Protein AF-A0A1G7YF92-F1 (afdb_monomer)

Sequence (141 aa):
KKEYRSSSKQCKGCPLQAECLGRTAKEKKFSVTYYKEEYDRNIQRVESKQGRYMKAKRQSTVEPVFGTLTQFMGLRKINTIGLQQANKVMHLSAIAYNLKKYLKFTQKRAKSGAKALQSLLCKIKTLQYLINSYLSPLNLA

Radius of gyration: 35.87 Å; Cα contacts (8 Å, |Δi|>4): 62; chains: 1; bounding box: 48×41×122 Å

pLDDT: mean 87.33, std 11.15, range [40.06, 96.69]

Organism: NCBI:txid470826

Solvent-accessible surface area (backbone atoms only — not comparable to full-atom values): 8393 Å² total; per-residue (Å²): 114,50,75,48,69,54,56,50,75,70,41,59,88,37,92,57,40,80,82,70,32,58,101,85,50,68,42,50,70,52,74,47,52,90,57,45,67,60,52,51,54,48,47,54,50,43,70,34,75,66,29,43,53,53,50,55,53,38,59,74,61,52,49,58,52,53,50,44,38,34,75,76,64,63,57,72,61,76,92,53,81,56,71,71,51,44,49,53,53,53,52,53,50,52,52,52,51,51,49,56,51,52,72,66,57,68,76,83,67,74,90,62,63,61,65,59,53,51,54,51,52,51,52,51,51,52,50,51,52,50,53,52,61,69,55,59,74,74,76,79,124

Structure (mmCIF, N/CA/C/O backbone):
data_AF-A0A1G7YF92-F1
#
_entry.id   AF-A0A1G7YF92-F1
#
loop_
_atom_site.group_PDB
_atom_site.id
_atom_site.type_symbol
_atom_site.label_atom_id
_atom_site.label_alt_id
_atom_site.label_comp_id
_atom_site.label_asym_id
_atom_site.label_entity_id
_atom_site.label_seq_id
_atom_site.pdbx_PDB_ins_code
_atom_site.Cartn_x
_atom_site.Cartn_y
_atom_site.Cartn_z
_atom_site.occupancy
_atom_site.B_iso_or_equiv
_atom_site.auth_seq_id
_atom_site.auth_comp_id
_atom_site.auth_asym_id
_atom_site.auth_atom_id
_atom_site.pdbx_PDB_model_num
ATOM 1 N N . LYS A 1 1 ? -6.754 9.454 20.269 1.00 82.06 1 LYS A N 1
ATOM 2 C CA . LYS A 1 1 ? -7.410 8.132 20.374 1.00 82.06 1 LYS A CA 1
ATOM 3 C C . LYS A 1 1 ? -8.123 8.132 21.712 1.00 82.06 1 LYS A C 1
ATOM 5 O O . LYS A 1 1 ? -7.453 8.414 22.695 1.00 82.06 1 LYS A O 1
ATOM 10 N N . LYS A 1 2 ? -9.439 7.920 21.750 1.00 88.56 2 LYS A N 1
ATOM 11 C CA . LYS A 1 2 ? -10.189 7.839 23.011 1.00 88.56 2 LYS A CA 1
ATOM 12 C C . LYS A 1 2 ? -10.358 6.371 23.379 1.00 88.56 2 LYS A C 1
ATOM 14 O O . LYS A 1 2 ? -10.659 5.552 22.511 1.00 88.56 2 LYS A O 1
ATOM 19 N N . GLU A 1 3 ? -10.102 6.033 24.632 1.00 91.50 3 GLU A N 1
ATOM 20 C CA . GLU A 1 3 ? -10.292 4.684 25.152 1.00 91.50 3 GLU A CA 1
ATOM 21 C C . GLU A 1 3 ? -11.474 4.692 26.114 1.00 91.50 3 GLU A C 1
ATOM 23 O O . GLU A 1 3 ? -11.531 5.514 27.025 1.00 91.50 3 GLU A O 1
ATOM 28 N N . TYR A 1 4 ? -12.407 3.775 25.894 1.00 90.69 4 TYR A N 1
ATOM 29 C CA . TYR A 1 4 ? -13.574 3.577 26.735 1.00 90.69 4 TYR A CA 1
ATOM 30 C C . TYR A 1 4 ? -13.431 2.233 27.434 1.00 90.69 4 TYR A C 1
ATOM 32 O O . TYR A 1 4 ? -13.078 1.224 26.813 1.00 90.69 4 TYR A O 1
ATOM 40 N N . ARG A 1 5 ? -13.683 2.227 28.739 1.00 91.44 5 ARG A N 1
ATOM 41 C CA . ARG A 1 5 ? -13.577 1.041 29.586 1.00 91.44 5 ARG A CA 1
ATOM 42 C C . ARG A 1 5 ? -14.860 0.901 30.389 1.00 91.44 5 ARG A C 1
ATOM 44 O O . ARG A 1 5 ? -15.339 1.883 30.950 1.00 91.44 5 ARG A O 1
ATOM 51 N N . SER A 1 6 ? -15.411 -0.306 30.425 1.00 89.94 6 SER A N 1
ATOM 52 C CA . SER A 1 6 ? -16.483 -0.648 31.359 1.00 89.9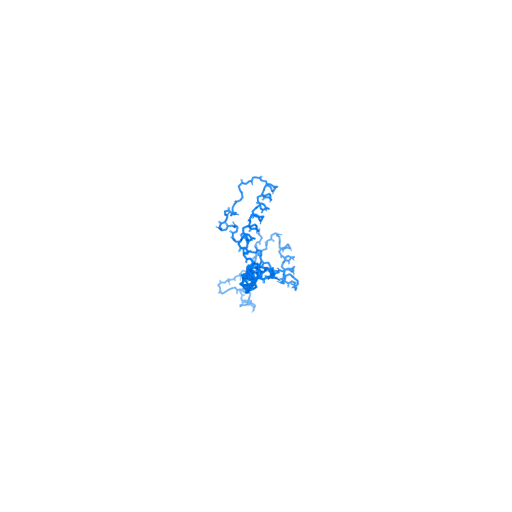4 6 SER A CA 1
ATOM 53 C C . SER A 1 6 ? -15.883 -0.940 32.733 1.00 89.94 6 SER A C 1
ATOM 55 O O . SER A 1 6 ? -14.726 -1.346 32.838 1.00 89.94 6 SER A O 1
ATOM 57 N N . SER A 1 7 ? -16.666 -0.733 33.789 1.00 89.31 7 SER A N 1
ATOM 58 C CA . SER A 1 7 ? -16.242 -1.090 35.137 1.00 89.31 7 SER A CA 1
ATOM 59 C C . SER A 1 7 ? -16.154 -2.608 35.281 1.00 89.31 7 SER A C 1
ATOM 61 O O . SER A 1 7 ? -17.093 -3.334 34.946 1.00 89.31 7 SER A O 1
ATOM 63 N N . SER A 1 8 ? -15.068 -3.092 35.883 1.00 87.88 8 SER A N 1
ATOM 64 C CA . SER A 1 8 ? -14.907 -4.504 36.255 1.00 87.88 8 SER A CA 1
ATOM 65 C C . SER A 1 8 ? -16.094 -5.060 37.065 1.00 87.88 8 SER A C 1
ATOM 67 O O . SER A 1 8 ? -16.413 -6.241 36.956 1.00 87.88 8 SER A O 1
ATOM 69 N N . LYS A 1 9 ? -16.797 -4.218 37.840 1.00 89.31 9 LYS A N 1
ATOM 70 C CA . LYS A 1 9 ? -17.996 -4.629 38.594 1.00 89.31 9 LYS A CA 1
ATOM 71 C C . LYS A 1 9 ? -19.173 -4.991 37.683 1.00 89.31 9 LYS A C 1
ATOM 73 O O . LYS A 1 9 ? -19.894 -5.926 37.993 1.00 89.31 9 LYS A O 1
ATOM 78 N N . GLN A 1 10 ? -19.341 -4.281 36.565 1.00 87.50 10 GLN A N 1
ATOM 79 C CA . GLN A 1 10 ? -20.404 -4.540 35.584 1.00 87.50 10 GLN A CA 1
ATOM 80 C C . GLN A 1 10 ? -20.118 -5.793 34.750 1.00 87.50 10 GLN A C 1
ATOM 82 O O . GLN A 1 10 ? -21.035 -6.479 34.315 1.00 87.50 10 GLN A O 1
ATOM 87 N N . CYS A 1 11 ? -18.837 -6.091 34.521 1.00 89.12 11 CYS A N 1
ATOM 88 C CA . CYS A 1 11 ? -18.418 -7.263 33.755 1.00 89.12 11 CYS A CA 1
ATOM 89 C C . CYS A 1 11 ? -18.452 -8.564 34.580 1.00 89.12 11 CYS A C 1
ATOM 91 O O . CYS A 1 11 ? -18.504 -9.650 34.003 1.00 89.12 11 CYS A O 1
ATOM 93 N N . LYS A 1 12 ? -18.424 -8.477 35.917 1.00 88.19 12 LYS A N 1
ATOM 94 C CA . LYS A 1 12 ? -18.445 -9.636 36.817 1.00 88.19 12 LYS A CA 1
ATOM 95 C C . LYS A 1 12 ? -19.836 -10.280 36.828 1.00 88.19 12 LYS A C 1
ATOM 97 O O . LYS A 1 12 ? -20.795 -9.649 37.251 1.00 88.19 12 LYS A O 1
ATOM 102 N N . GLY A 1 13 ? -19.932 -11.541 36.400 1.00 85.94 13 GLY A N 1
ATOM 103 C CA . GLY A 1 13 ? -21.207 -12.274 36.351 1.00 85.94 13 GLY A CA 1
ATOM 104 C C . GLY A 1 13 ? -22.106 -11.877 35.176 1.00 85.94 13 GLY A C 1
ATOM 105 O O . GLY A 1 13 ? -23.290 -12.197 35.172 1.00 85.94 13 GLY A O 1
ATOM 106 N N . CYS A 1 14 ? -21.560 -11.173 34.180 1.00 88.94 14 CYS A N 1
ATOM 107 C CA . CYS A 1 14 ? -22.295 -10.836 32.969 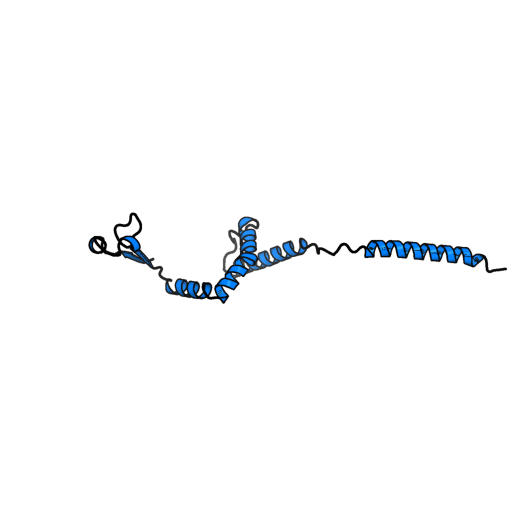1.00 88.94 14 CYS A CA 1
ATOM 108 C C . CYS A 1 14 ? -22.557 -12.111 32.139 1.00 88.94 14 CYS A C 1
ATOM 110 O O . CYS A 1 14 ? -21.605 -12.835 31.842 1.00 88.94 14 CYS A O 1
ATOM 112 N N . PRO A 1 15 ? -23.795 -12.382 31.685 1.00 92.12 15 PRO A N 1
ATOM 113 C CA . PRO A 1 15 ? -24.089 -13.567 30.869 1.00 92.12 15 PRO A CA 1
ATOM 114 C C . PRO A 1 15 ? -23.347 -13.562 29.521 1.00 92.12 15 PRO A C 1
ATOM 116 O O . PRO A 1 15 ? -23.061 -14.615 28.964 1.00 92.12 15 PRO A O 1
ATOM 119 N N . LEU A 1 16 ? -22.968 -12.380 29.023 1.00 90.62 16 LEU A N 1
ATOM 120 C CA . LEU A 1 16 ? -22.217 -12.201 27.775 1.00 90.62 16 LEU A CA 1
ATOM 121 C C . LEU A 1 16 ? -20.693 -12.211 27.977 1.00 90.62 16 LEU A C 1
ATOM 123 O O . LEU A 1 16 ? -19.945 -11.898 27.051 1.00 90.62 16 LEU A O 1
ATOM 127 N N . GLN A 1 17 ? -20.202 -12.522 29.182 1.00 87.88 17 GLN A N 1
ATOM 128 C CA . GLN A 1 17 ? -18.781 -12.399 29.518 1.00 87.88 17 GLN A CA 1
ATOM 129 C C . GLN A 1 17 ? -17.886 -13.250 28.605 1.00 87.88 17 GLN A C 1
ATOM 131 O O . GLN A 1 17 ? -16.827 -12.775 28.195 1.00 87.88 17 GLN A O 1
ATOM 136 N N . ALA A 1 18 ? -18.329 -14.463 28.256 1.00 87.75 18 ALA A N 1
ATOM 137 C CA . ALA A 1 18 ? -17.570 -15.400 27.427 1.00 87.75 18 ALA A CA 1
ATOM 138 C C . ALA A 1 18 ? -17.380 -14.926 25.973 1.00 87.75 18 ALA A C 1
ATOM 140 O O . ALA A 1 18 ? -16.335 -15.185 25.385 1.00 87.75 18 ALA A O 1
ATOM 141 N N . GLU A 1 19 ? -18.363 -14.220 25.403 1.00 90.62 19 GLU A N 1
ATOM 142 C CA . GLU A 1 19 ? -18.299 -13.697 24.028 1.00 90.62 19 GLU A CA 1
ATOM 143 C C . GLU A 1 19 ? -17.677 -12.290 23.975 1.00 90.62 19 GLU A C 1
ATOM 145 O O . GLU A 1 19 ? -16.945 -11.937 23.051 1.00 90.62 19 GLU A O 1
ATOM 150 N N . CYS A 1 20 ? -17.946 -11.462 24.987 1.00 89.75 20 CYS A N 1
ATOM 151 C CA . CYS A 1 20 ? -17.554 -10.056 24.994 1.00 89.75 20 CYS A CA 1
ATOM 152 C C . CYS A 1 20 ? -16.089 -9.827 25.404 1.00 89.75 20 CYS A C 1
ATOM 154 O O . CYS A 1 20 ? -15.447 -8.900 24.883 1.00 89.75 20 CYS A O 1
ATOM 156 N N . LEU A 1 21 ? -15.564 -10.613 26.352 1.00 90.25 21 LEU A N 1
ATOM 157 C CA . LEU A 1 21 ? -14.210 -10.465 26.891 1.00 90.25 21 LEU A CA 1
ATOM 158 C C . LEU A 1 21 ? -13.242 -11.464 26.249 1.00 90.25 21 LEU A C 1
ATOM 160 O O . LEU A 1 21 ? -13.581 -12.609 25.978 1.00 90.25 21 LEU A O 1
ATOM 164 N N . GLY A 1 22 ? -11.995 -11.035 26.044 1.00 86.69 22 GLY A N 1
ATOM 165 C CA . GLY A 1 22 ? -10.917 -11.967 25.708 1.00 86.69 22 GLY A CA 1
ATOM 166 C C . GLY A 1 22 ? -10.589 -12.886 26.889 1.00 86.69 22 GLY A C 1
ATOM 167 O O . GLY A 1 22 ? -10.881 -12.552 28.035 1.00 86.69 22 GLY A O 1
ATOM 168 N N . ARG A 1 23 ? -9.901 -14.004 26.624 1.00 84.25 23 ARG A N 1
ATOM 169 C CA . ARG A 1 23 ? -9.599 -15.076 27.600 1.00 84.25 23 ARG A CA 1
ATOM 170 C C . ARG A 1 23 ? -9.019 -14.597 28.946 1.00 84.25 23 ARG A C 1
ATOM 172 O O . ARG A 1 23 ? -9.238 -15.244 29.961 1.00 84.25 23 ARG A O 1
ATOM 179 N N . THR A 1 24 ? -8.288 -13.483 28.969 1.00 86.69 24 THR A N 1
ATOM 180 C CA . THR A 1 24 ? -7.658 -12.912 30.176 1.00 86.69 24 THR A CA 1
ATOM 181 C C . THR A 1 24 ? -8.253 -11.569 30.615 1.00 86.69 24 THR A C 1
ATOM 183 O O . THR A 1 24 ? -7.845 -11.015 31.637 1.00 86.69 24 THR A O 1
ATOM 186 N N . ALA A 1 25 ? -9.198 -11.010 29.855 1.00 87.75 25 ALA A N 1
ATOM 187 C CA . ALA A 1 25 ? -9.739 -9.686 30.123 1.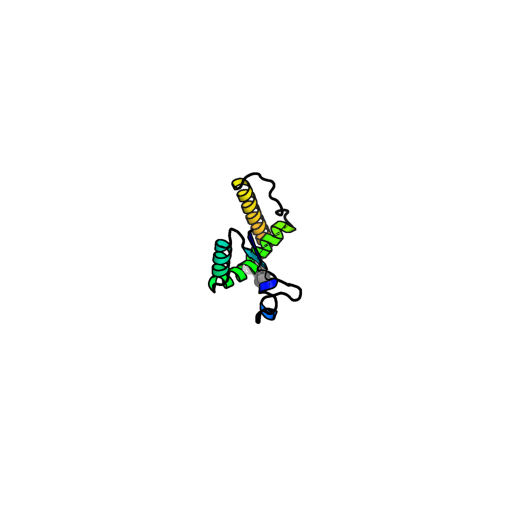00 87.75 25 ALA A CA 1
ATOM 188 C C . ALA A 1 25 ? -10.789 -9.745 31.241 1.00 87.75 25 ALA A C 1
ATOM 190 O O . ALA A 1 25 ? -11.740 -10.517 31.178 1.00 87.75 25 ALA A O 1
ATOM 191 N N . LYS A 1 26 ? -10.628 -8.892 32.257 1.00 88.19 26 LYS A N 1
ATOM 192 C CA . LYS A 1 26 ? -11.580 -8.756 33.377 1.00 88.19 26 LYS A CA 1
ATOM 193 C C . LYS A 1 26 ? -12.677 -7.722 33.110 1.00 88.19 26 LYS A C 1
ATOM 195 O O . LYS A 1 26 ? -13.709 -7.733 33.770 1.00 88.19 26 LYS A O 1
ATOM 200 N N . GLU A 1 27 ? -12.447 -6.833 32.149 1.00 91.56 27 GLU A N 1
ATOM 201 C CA . GLU A 1 27 ? -13.351 -5.741 31.800 1.00 91.56 27 GLU A CA 1
ATOM 202 C C . GLU A 1 27 ? -13.291 -5.431 30.304 1.00 91.56 27 GLU A C 1
ATOM 204 O O . GLU A 1 27 ? -12.256 -5.622 29.654 1.00 91.56 27 GLU A O 1
ATOM 209 N N . LYS A 1 28 ? -14.404 -4.945 29.747 1.00 91.19 28 LYS A N 1
ATOM 210 C CA . LYS A 1 28 ? -14.477 -4.587 28.330 1.00 91.19 28 LYS A CA 1
ATOM 211 C C . LYS A 1 28 ? -13.777 -3.255 28.099 1.00 91.19 28 LYS A C 1
ATOM 213 O O . LYS A 1 28 ? -14.092 -2.256 28.745 1.00 91.19 28 LYS A O 1
ATOM 218 N N . LYS A 1 29 ? -12.866 -3.235 27.129 1.00 90.81 29 LYS A N 1
ATOM 219 C CA . LYS A 1 29 ? -12.191 -2.025 26.653 1.00 90.81 29 LYS A CA 1
ATOM 220 C C . LYS A 1 29 ? -12.353 -1.934 25.149 1.00 90.81 29 LYS A C 1
ATOM 222 O O . LYS A 1 29 ? -12.187 -2.936 24.455 1.00 90.81 29 LYS A O 1
ATOM 227 N N . PHE A 1 30 ? -12.660 -0.748 24.645 1.00 89.81 30 PHE A N 1
ATOM 228 C CA . PHE A 1 30 ? -12.586 -0.476 23.217 1.00 89.81 30 PHE A CA 1
ATOM 229 C C . PHE A 1 30 ? -12.033 0.922 22.979 1.00 89.81 30 PHE A C 1
ATOM 231 O O . PHE A 1 30 ? -12.238 1.850 23.761 1.00 89.81 30 PHE A O 1
ATOM 238 N N . SER A 1 31 ? -11.292 1.067 21.888 1.00 90.44 31 SER A N 1
ATOM 239 C CA . SER A 1 31 ? -10.700 2.342 21.512 1.00 90.44 31 SER A CA 1
ATOM 240 C C . SER A 1 31 ? -11.335 2.873 20.244 1.00 90.44 31 SER A C 1
ATOM 242 O O . SER A 1 31 ? -11.405 2.156 19.248 1.00 90.44 31 SER A O 1
ATOM 244 N N . VAL A 1 32 ? -11.713 4.146 20.268 1.00 90.38 32 VAL A N 1
ATOM 245 C CA . VAL A 1 32 ? -12.236 4.869 19.113 1.00 90.38 32 VAL A CA 1
ATOM 246 C C . VAL A 1 32 ? -11.185 5.871 18.648 1.00 90.38 32 VAL A C 1
ATOM 248 O O . VAL A 1 32 ? -10.627 6.660 19.423 1.00 90.38 32 VAL A O 1
ATOM 251 N N . THR A 1 33 ? -10.854 5.807 17.364 1.00 90.88 33 THR A N 1
ATOM 252 C CA . THR A 1 33 ? -10.011 6.805 16.707 1.00 90.88 33 THR A CA 1
ATOM 253 C C . THR A 1 33 ? -10.845 8.051 16.41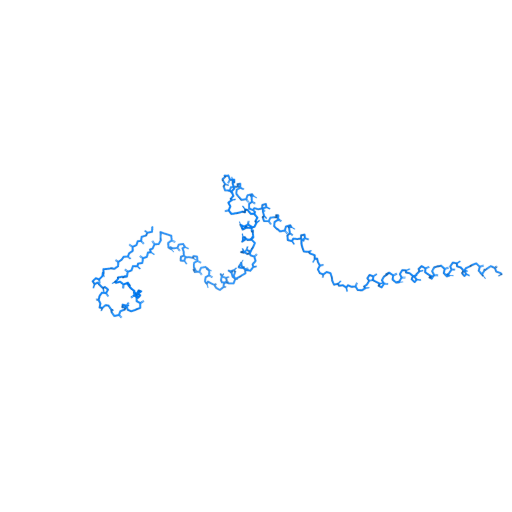1 1.00 90.88 33 THR A C 1
ATOM 255 O O . THR A 1 33 ? -12.050 7.957 16.208 1.00 90.88 33 THR A O 1
ATOM 258 N N . TYR A 1 34 ? -10.217 9.231 16.383 1.00 91.19 34 TYR A N 1
ATOM 259 C CA . TYR A 1 34 ? -10.929 10.474 16.044 1.00 91.19 34 TYR A CA 1
ATOM 260 C C . TYR A 1 34 ? -11.550 10.421 14.642 1.00 91.19 34 TYR A C 1
ATOM 262 O O . TYR A 1 34 ? -12.606 10.987 14.418 1.00 91.19 34 TYR A O 1
ATOM 270 N N . TYR A 1 35 ? -10.924 9.677 13.730 1.00 91.94 35 TYR A N 1
ATOM 271 C CA . TYR A 1 35 ? -11.351 9.526 12.341 1.00 91.94 35 TYR A CA 1
ATOM 272 C C . TYR A 1 35 ? -12.223 8.285 12.106 1.00 91.94 35 TYR A C 1
ATOM 274 O O . TYR A 1 35 ? -12.200 7.735 11.009 1.00 91.94 35 TYR A O 1
ATOM 282 N N . LYS A 1 36 ? -12.936 7.781 13.125 1.00 91.94 36 LYS A N 1
ATOM 283 C CA . LYS A 1 36 ? -13.714 6.533 13.010 1.00 91.94 36 LYS A CA 1
ATOM 284 C C . LYS A 1 36 ? -14.682 6.557 11.823 1.00 91.94 36 LYS A C 1
ATOM 286 O O . LYS A 1 36 ? -14.723 5.587 11.078 1.00 91.94 36 LYS A O 1
ATOM 291 N N . GLU A 1 37 ? -15.360 7.678 11.606 1.00 93.56 37 GLU A N 1
ATOM 292 C CA . GLU A 1 37 ? -16.275 7.867 10.476 1.00 93.56 37 GLU A CA 1
ATOM 293 C C . GLU A 1 37 ? -15.576 7.671 9.124 1.00 93.56 37 GLU A C 1
ATOM 295 O O . GLU A 1 37 ? -16.092 6.976 8.253 1.00 93.56 37 GLU A O 1
ATOM 300 N N . GLU A 1 38 ? -14.357 8.195 8.963 1.00 94.69 38 GLU A N 1
ATOM 301 C CA . GLU A 1 38 ? -13.573 8.020 7.736 1.00 94.69 38 GLU A CA 1
ATOM 302 C C . GLU A 1 38 ? -13.144 6.571 7.510 1.00 94.69 38 GLU A C 1
ATOM 304 O O . GLU A 1 38 ? -13.162 6.073 6.379 1.00 94.69 38 GLU A O 1
ATOM 309 N N . TYR A 1 39 ? -12.776 5.873 8.587 1.00 93.12 39 TYR A N 1
ATOM 310 C CA . TYR A 1 39 ? -12.467 4.448 8.518 1.00 93.12 39 TYR A CA 1
ATOM 311 C C . TYR A 1 39 ? -13.700 3.639 8.120 1.00 93.12 39 TYR A C 1
ATOM 313 O O . TYR A 1 39 ? -13.606 2.829 7.199 1.00 93.12 39 TYR A O 1
ATOM 321 N N . ASP A 1 40 ? -14.843 3.888 8.757 1.00 95.00 40 ASP A N 1
ATOM 322 C CA . ASP A 1 40 ? -16.092 3.174 8.491 1.00 95.00 40 ASP A CA 1
ATOM 323 C C . ASP A 1 40 ? -16.561 3.425 7.039 1.00 95.00 40 ASP A C 1
ATOM 325 O O . ASP A 1 40 ? -16.865 2.475 6.314 1.00 95.00 40 ASP A O 1
ATOM 329 N N . ARG A 1 41 ? -16.480 4.674 6.551 1.00 95.94 41 ARG A N 1
ATOM 330 C CA . ARG A 1 41 ? -16.742 5.058 5.147 1.00 95.94 41 ARG A CA 1
ATOM 331 C C . ARG A 1 41 ? -15.857 4.283 4.168 1.00 95.94 41 ARG A C 1
ATOM 333 O O . ARG A 1 41 ? -16.315 3.785 3.136 1.00 95.94 41 ARG A O 1
ATOM 340 N N . ASN A 1 42 ? -14.565 4.168 4.475 1.00 94.94 42 ASN A N 1
ATOM 341 C CA . ASN A 1 42 ? -13.626 3.433 3.635 1.00 94.94 42 ASN A CA 1
ATOM 342 C C . ASN A 1 42 ? -13.866 1.916 3.673 1.00 94.94 42 ASN A C 1
ATOM 344 O O . ASN A 1 42 ? -13.766 1.274 2.628 1.00 94.94 42 ASN A O 1
ATOM 348 N N . ILE A 1 43 ? -14.196 1.350 4.837 1.00 95.25 43 ILE A N 1
ATOM 349 C CA . ILE A 1 43 ? -14.537 -0.071 4.989 1.00 95.25 43 ILE A CA 1
ATOM 350 C C . ILE A 1 43 ? -15.747 -0.398 4.117 1.00 95.25 43 ILE A C 1
ATOM 352 O O . ILE A 1 43 ? -15.643 -1.260 3.247 1.00 95.25 43 ILE A O 1
ATOM 356 N N . GLN A 1 44 ? -16.830 0.374 4.237 1.00 96.19 44 GLN A N 1
ATOM 357 C CA . GLN A 1 44 ? -18.033 0.205 3.416 1.00 96.19 44 GLN A CA 1
ATOM 358 C C . GLN A 1 44 ? -17.715 0.258 1.915 1.00 96.19 44 GLN A C 1
ATOM 360 O O . GLN A 1 44 ? -18.132 -0.607 1.139 1.00 96.19 44 GLN A O 1
ATOM 365 N N . ARG A 1 45 ? -16.904 1.237 1.491 1.00 95.62 45 ARG A N 1
ATOM 366 C CA . ARG A 1 45 ? -16.462 1.366 0.096 1.00 95.62 45 ARG A CA 1
ATOM 367 C C . ARG A 1 45 ? -15.690 0.134 -0.378 1.00 95.62 45 ARG A C 1
ATOM 369 O O . ARG A 1 45 ? -15.916 -0.337 -1.492 1.00 95.62 45 ARG A O 1
ATOM 376 N N . VAL A 1 46 ? -14.775 -0.381 0.442 1.00 94.75 46 VAL A N 1
ATOM 377 C CA . VAL A 1 46 ? -13.920 -1.530 0.109 1.00 94.75 46 VAL A CA 1
ATOM 378 C C . VAL A 1 46 ? -14.694 -2.852 0.129 1.00 94.75 46 VAL A C 1
ATOM 380 O O . VAL A 1 46 ? -14.395 -3.727 -0.682 1.00 94.75 46 VAL A O 1
ATOM 383 N N . GLU A 1 47 ? -15.685 -3.004 1.005 1.00 95.81 47 GLU A N 1
ATOM 384 C CA . GLU A 1 47 ? -16.499 -4.221 1.146 1.00 95.81 47 GLU A CA 1
ATOM 385 C C . GLU A 1 47 ? -17.593 -4.357 0.078 1.00 95.81 47 GLU A C 1
ATOM 387 O O . GLU A 1 47 ? -18.038 -5.473 -0.225 1.00 95.81 47 GLU A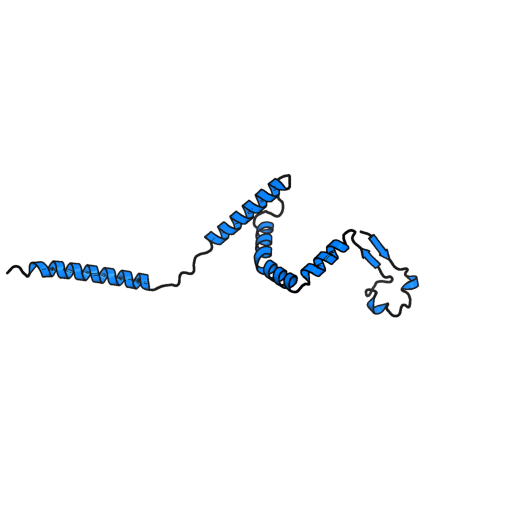 O 1
ATOM 392 N N . SER A 1 48 ? -17.967 -3.249 -0.571 1.00 96.69 48 SER A N 1
ATOM 393 C CA . SER A 1 48 ? -18.840 -3.262 -1.748 1.00 96.69 48 SER A CA 1
ATOM 394 C C . SER A 1 48 ? -18.346 -4.251 -2.821 1.00 96.69 48 SER A C 1
ATOM 396 O O . SER A 1 48 ? -17.149 -4.528 -2.943 1.00 96.69 48 SER A O 1
ATOM 398 N N . LYS A 1 49 ? -19.257 -4.799 -3.641 1.00 96.38 49 LYS A N 1
ATOM 399 C CA . LYS A 1 49 ? -18.894 -5.757 -4.711 1.00 96.38 49 LYS A CA 1
ATOM 400 C C . LYS A 1 49 ? -17.813 -5.186 -5.643 1.00 96.38 49 LYS A C 1
ATOM 402 O O . LYS A 1 49 ? -16.823 -5.859 -5.929 1.00 96.38 49 LYS A O 1
ATOM 407 N N . GLN A 1 50 ? -17.972 -3.926 -6.051 1.00 96.50 50 GLN A N 1
ATOM 408 C CA . GLN A 1 50 ? -16.993 -3.214 -6.872 1.00 96.50 50 GLN A CA 1
ATOM 409 C C . GLN A 1 50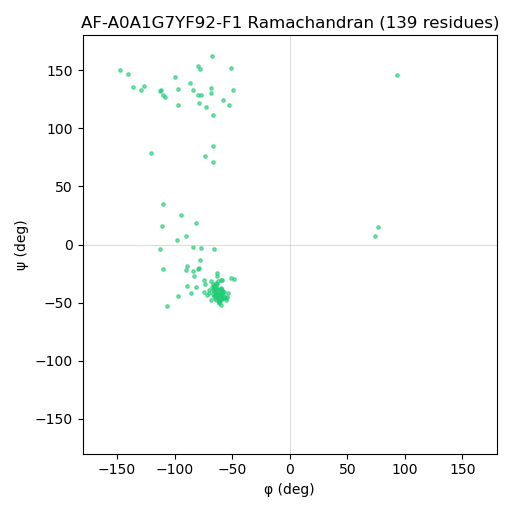 ? -15.679 -2.979 -6.115 1.00 96.50 50 GLN A C 1
ATOM 411 O O . GLN A 1 50 ? -14.606 -3.219 -6.665 1.00 96.50 50 GLN A O 1
ATOM 416 N N . GLY A 1 51 ? -15.746 -2.553 -4.850 1.00 96.50 51 GLY A N 1
ATOM 417 C CA . GLY A 1 51 ? -14.575 -2.319 -4.005 1.00 96.50 51 GLY A CA 1
ATOM 418 C C . GLY A 1 51 ? -13.711 -3.566 -3.838 1.00 96.50 51 GLY A C 1
ATOM 419 O O . GLY A 1 51 ? -12.496 -3.502 -4.036 1.00 96.50 51 GLY A O 1
ATOM 420 N N . ARG A 1 52 ? -14.338 -4.718 -3.576 1.00 95.94 52 ARG A N 1
ATOM 421 C CA . ARG A 1 52 ? -13.648 -6.009 -3.456 1.00 95.94 52 ARG A CA 1
ATOM 422 C C . ARG A 1 52 ? -12.961 -6.412 -4.755 1.00 95.94 52 ARG A C 1
ATOM 424 O O . ARG A 1 52 ? -11.782 -6.765 -4.729 1.00 95.94 52 ARG A O 1
ATOM 431 N N . TYR A 1 53 ? -13.655 -6.289 -5.887 1.00 96.25 53 TYR A N 1
ATOM 432 C CA . TYR A 1 53 ? -13.075 -6.564 -7.203 1.00 96.25 53 TYR A CA 1
ATOM 433 C C . TYR A 1 53 ? -11.873 -5.653 -7.505 1.00 96.25 53 TYR A C 1
ATOM 435 O O . TYR A 1 53 ? -10.792 -6.127 -7.864 1.00 96.25 53 TYR A O 1
ATOM 443 N N . MET A 1 54 ? -12.016 -4.342 -7.291 1.00 96.12 54 MET A N 1
ATOM 444 C CA . MET A 1 54 ? -10.943 -3.376 -7.544 1.00 96.12 54 MET A CA 1
ATOM 445 C C . MET A 1 54 ? -9.751 -3.573 -6.601 1.00 96.12 54 MET A C 1
ATOM 447 O O . MET A 1 54 ? -8.603 -3.440 -7.031 1.00 96.12 54 MET A O 1
ATOM 451 N N . LYS A 1 55 ? -9.996 -3.946 -5.338 1.00 95.19 55 LYS A N 1
ATOM 452 C CA . LYS A 1 55 ? -8.946 -4.306 -4.377 1.00 95.19 55 LYS A CA 1
ATOM 453 C C . LYS A 1 55 ? -8.151 -5.522 -4.855 1.00 95.19 55 LYS A C 1
ATOM 455 O O . LYS A 1 55 ? -6.924 -5.449 -4.871 1.00 95.19 55 LYS A O 1
ATOM 460 N N . ALA A 1 56 ? -8.825 -6.589 -5.289 1.00 94.62 56 ALA A N 1
ATOM 461 C CA . ALA A 1 56 ? -8.170 -7.788 -5.813 1.00 94.62 56 ALA A CA 1
ATOM 462 C C . ALA A 1 56 ? -7.318 -7.473 -7.054 1.00 94.62 56 ALA A C 1
ATOM 464 O O . ALA A 1 56 ? -6.146 -7.846 -7.132 1.00 94.62 56 ALA A O 1
ATOM 465 N N . LYS A 1 57 ? -7.855 -6.679 -7.991 1.00 95.88 57 LYS A N 1
ATOM 466 C CA . LYS A 1 57 ? -7.097 -6.233 -9.168 1.00 95.88 57 LYS A CA 1
ATOM 467 C C . LYS A 1 57 ? -5.842 -5.458 -8.759 1.00 95.88 57 LYS A C 1
ATOM 469 O O . LYS A 1 57 ? -4.757 -5.779 -9.238 1.00 95.88 57 LYS A O 1
ATOM 474 N N . ARG A 1 58 ? -5.963 -4.503 -7.828 1.00 95.75 58 ARG A N 1
ATOM 475 C CA . ARG A 1 58 ? -4.842 -3.695 -7.313 1.00 95.75 58 ARG A CA 1
ATOM 476 C C . ARG A 1 58 ? -3.740 -4.545 -6.676 1.00 95.75 58 ARG A C 1
ATOM 478 O O . ARG A 1 58 ? -2.567 -4.251 -6.902 1.00 95.75 58 ARG A O 1
ATOM 485 N N . GLN A 1 59 ? -4.107 -5.589 -5.928 1.00 94.81 59 GLN A N 1
ATOM 486 C CA . GLN A 1 59 ? -3.154 -6.528 -5.322 1.00 94.81 59 GLN A CA 1
ATOM 487 C C . GLN A 1 59 ? -2.282 -7.226 -6.371 1.00 94.81 59 GLN A C 1
ATOM 489 O O . GLN A 1 59 ? -1.094 -7.413 -6.140 1.00 94.81 59 GLN A O 1
ATOM 494 N N . SER A 1 60 ? -2.846 -7.569 -7.532 1.00 93.31 60 SER A N 1
ATOM 495 C CA . SER A 1 60 ? -2.102 -8.236 -8.611 1.00 93.31 60 SER A CA 1
ATOM 496 C C . SER A 1 60 ? -1.308 -7.287 -9.518 1.00 93.31 60 SER A C 1
ATOM 498 O O . SER A 1 60 ? -0.314 -7.695 -10.113 1.00 93.31 60 SER A O 1
ATOM 500 N N . THR A 1 61 ? -1.732 -6.026 -9.654 1.00 91.94 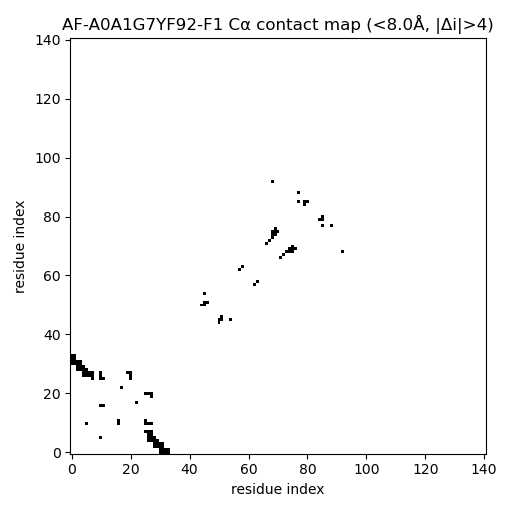61 THR A N 1
ATOM 501 C CA . THR A 1 61 ? -1.166 -5.106 -10.654 1.00 91.94 61 THR A CA 1
ATOM 502 C C . THR A 1 61 ? -0.265 -4.039 -10.051 1.00 91.94 61 THR A C 1
ATOM 504 O O . THR A 1 61 ? 0.866 -3.868 -10.494 1.00 91.94 61 THR A O 1
ATOM 507 N N . VAL A 1 62 ? -0.763 -3.306 -9.059 1.00 91.81 62 VAL A N 1
ATOM 508 C CA . VAL A 1 62 ? -0.174 -2.045 -8.591 1.00 91.81 62 VAL A CA 1
ATOM 509 C C . VAL A 1 62 ? 0.707 -2.269 -7.364 1.00 91.81 62 VAL A C 1
ATOM 511 O O . VAL A 1 62 ? 1.829 -1.770 -7.318 1.00 91.81 62 VAL A O 1
ATOM 514 N N . GLU A 1 63 ? 0.245 -3.065 -6.398 1.00 94.62 63 GLU A N 1
ATOM 515 C CA . GLU A 1 63 ? 0.999 -3.346 -5.164 1.00 94.62 63 GLU A CA 1
ATOM 516 C C . GLU A 1 63 ? 2.377 -3.989 -5.405 1.00 94.62 63 GLU A C 1
ATOM 518 O O . GLU A 1 63 ? 3.342 -3.561 -4.767 1.00 94.62 63 GLU A O 1
ATOM 523 N N . PRO A 1 64 ? 2.553 -4.934 -6.355 1.00 94.56 64 PRO A N 1
ATOM 524 C CA . PRO A 1 64 ? 3.871 -5.509 -6.631 1.00 94.56 64 PRO A CA 1
ATOM 525 C C . PRO A 1 64 ? 4.862 -4.472 -7.175 1.00 94.56 64 PRO A C 1
ATOM 527 O O . PRO A 1 64 ? 6.060 -4.522 -6.880 1.00 94.56 64 PRO A O 1
ATOM 530 N N . VAL A 1 65 ? 4.365 -3.500 -7.948 1.00 93.75 65 VAL A N 1
ATOM 531 C CA . VAL A 1 65 ? 5.179 -2.400 -8.477 1.00 93.75 65 VAL A CA 1
ATOM 532 C C . VAL A 1 65 ? 5.622 -1.490 -7.335 1.00 93.75 65 VAL A C 1
ATOM 534 O O . VAL A 1 65 ? 6.814 -1.224 -7.213 1.00 93.75 65 VAL A O 1
ATOM 537 N N . PHE A 1 66 ? 4.709 -1.088 -6.447 1.00 94.06 66 PHE A N 1
ATOM 538 C CA . PHE A 1 66 ? 5.050 -0.292 -5.262 1.00 94.06 66 PHE A CA 1
ATOM 539 C C . PHE A 1 66 ? 6.039 -1.004 -4.331 1.00 94.06 66 PHE A C 1
ATOM 541 O O . PHE A 1 66 ? 6.999 -0.386 -3.863 1.00 94.06 66 PHE A O 1
ATOM 548 N N . GLY A 1 67 ? 5.862 -2.309 -4.109 1.00 95.12 67 GLY A N 1
ATOM 549 C CA . GLY A 1 67 ? 6.824 -3.126 -3.369 1.00 95.12 67 GLY A CA 1
ATOM 550 C C . GLY A 1 67 ? 8.207 -3.103 -4.021 1.00 95.12 67 GLY A C 1
ATOM 551 O O . GLY A 1 67 ? 9.207 -2.855 -3.354 1.00 95.12 67 GLY A O 1
ATOM 552 N N . THR A 1 68 ? 8.268 -3.253 -5.347 1.00 94.44 68 THR A N 1
ATOM 553 C CA . THR A 1 68 ? 9.540 -3.195 -6.081 1.00 94.44 68 THR A CA 1
ATOM 554 C C . THR A 1 68 ? 10.210 -1.828 -5.960 1.00 94.44 68 THR A C 1
ATOM 556 O O . THR A 1 68 ? 11.412 -1.745 -5.707 1.00 94.44 68 THR A O 1
ATOM 559 N N . LEU A 1 69 ? 9.431 -0.755 -6.113 1.00 95.06 69 LEU A N 1
ATOM 560 C CA . LEU A 1 69 ? 9.931 0.613 -6.042 1.00 95.06 69 LEU A CA 1
ATOM 561 C C . LEU A 1 69 ? 10.532 0.919 -4.662 1.00 95.06 69 LEU A C 1
ATOM 563 O O . LEU A 1 69 ? 11.641 1.445 -4.570 1.00 95.06 69 LEU A O 1
ATOM 567 N N . THR A 1 70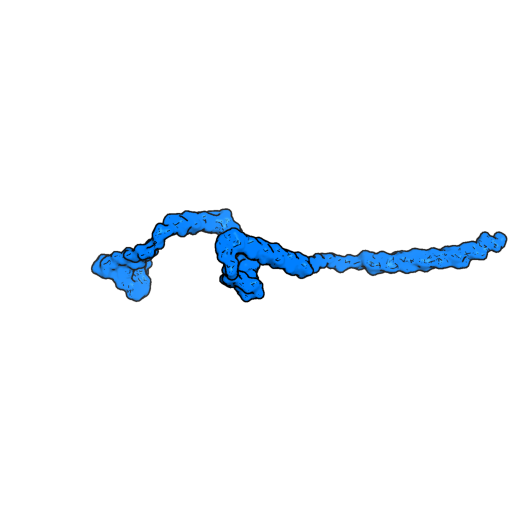 ? 9.826 0.549 -3.593 1.00 94.94 70 THR A N 1
ATOM 568 C CA . THR A 1 70 ? 10.241 0.839 -2.213 1.00 94.94 70 THR A CA 1
ATOM 569 C C . THR A 1 70 ? 11.398 -0.035 -1.733 1.00 94.94 70 THR A C 1
ATOM 571 O O . THR A 1 70 ? 12.305 0.490 -1.089 1.00 94.94 70 THR A O 1
ATOM 574 N N . GLN A 1 71 ? 11.397 -1.334 -2.056 1.00 95.50 71 GLN A N 1
ATOM 575 C CA . GLN A 1 71 ? 12.398 -2.287 -1.556 1.00 95.50 71 GLN A CA 1
ATOM 576 C C . GLN A 1 71 ? 13.671 -2.335 -2.409 1.00 95.50 71 GLN A C 1
ATOM 578 O O . GLN A 1 71 ? 14.768 -2.378 -1.862 1.00 95.50 71 GLN A O 1
ATOM 583 N N . PHE A 1 72 ? 13.547 -2.302 -3.742 1.00 92.81 72 PHE A N 1
ATOM 584 C CA . PHE A 1 72 ? 14.682 -2.521 -4.652 1.00 92.81 72 PHE A CA 1
ATOM 585 C C . PHE A 1 72 ? 15.131 -1.271 -5.410 1.00 92.81 72 PHE A C 1
ATOM 587 O O . PHE A 1 72 ? 16.253 -1.239 -5.907 1.00 92.81 72 PHE A O 1
ATOM 594 N N . MET A 1 73 ? 14.277 -0.252 -5.542 1.00 91.25 73 MET A N 1
ATOM 595 C CA . MET A 1 73 ? 14.584 0.958 -6.327 1.00 91.25 73 MET A CA 1
ATOM 596 C C . MET A 1 73 ? 14.758 2.206 -5.453 1.00 91.25 73 MET A C 1
ATOM 598 O O . MET A 1 73 ? 14.735 3.322 -5.962 1.00 91.25 73 MET A O 1
ATOM 602 N N . GLY A 1 74 ? 14.935 2.026 -4.141 1.00 90.75 74 GLY A N 1
ATOM 603 C CA . GLY A 1 74 ? 15.301 3.106 -3.223 1.00 90.75 74 GLY A CA 1
ATOM 604 C C . GLY A 1 74 ? 14.185 4.101 -2.888 1.00 90.75 74 GLY A C 1
ATOM 605 O O . GLY A 1 74 ? 14.448 5.066 -2.179 1.00 90.75 74 GLY A O 1
ATOM 606 N N . LEU A 1 75 ? 12.932 3.870 -3.302 1.00 94.06 75 LEU A N 1
ATOM 607 C CA . LEU A 1 75 ? 11.809 4.781 -3.019 1.00 94.06 75 LEU A CA 1
ATOM 608 C C . LEU A 1 75 ? 11.190 4.623 -1.623 1.00 94.06 75 LEU A C 1
ATOM 610 O O . LEU A 1 75 ? 10.071 5.070 -1.378 1.00 94.06 75 LEU A O 1
ATOM 614 N N . ARG A 1 76 ? 11.896 4.005 -0.670 1.00 93.81 76 ARG A N 1
ATOM 615 C CA . ARG A 1 76 ? 11.435 3.938 0.727 1.00 93.81 76 ARG A CA 1
ATOM 616 C C . ARG A 1 76 ? 11.322 5.328 1.363 1.00 93.81 76 ARG A C 1
ATOM 618 O O . ARG A 1 76 ? 10.485 5.530 2.238 1.00 93.81 76 ARG A O 1
ATOM 625 N N . LYS A 1 77 ? 12.176 6.268 0.949 1.00 93.12 77 LYS A N 1
ATOM 626 C CA . LYS A 1 77 ? 12.138 7.676 1.357 1.00 93.12 77 LYS A CA 1
ATOM 627 C C . LYS A 1 77 ? 12.358 8.555 0.132 1.00 93.12 77 LYS A C 1
ATOM 629 O O . LYS A 1 77 ? 13.248 8.283 -0.666 1.00 93.12 77 LYS A O 1
ATOM 634 N N . ILE A 1 78 ? 11.556 9.606 0.003 1.00 94.19 78 ILE A N 1
ATOM 635 C CA . ILE A 1 78 ? 11.743 10.641 -1.013 1.00 94.19 78 ILE A CA 1
ATOM 636 C C . ILE A 1 78 ? 12.481 11.801 -0.345 1.00 94.19 78 ILE A C 1
ATOM 638 O O . ILE A 1 78 ? 11.989 12.362 0.629 1.00 94.19 78 ILE A O 1
ATOM 642 N N . ASN A 1 79 ? 13.661 12.146 -0.860 1.00 92.00 79 ASN A N 1
ATOM 643 C CA . ASN A 1 79 ? 14.549 13.140 -0.242 1.00 92.00 79 ASN A CA 1
ATOM 644 C C . ASN A 1 79 ? 14.212 14.594 -0.624 1.00 92.00 79 ASN A C 1
ATOM 646 O O . ASN A 1 79 ? 14.872 15.519 -0.165 1.00 92.00 79 ASN A O 1
ATOM 650 N N . THR A 1 80 ? 13.209 14.816 -1.476 1.00 93.38 80 THR A N 1
ATOM 651 C CA . THR A 1 80 ? 12.792 16.160 -1.892 1.00 93.38 80 THR A CA 1
ATOM 652 C C . THR A 1 80 ? 11.789 16.758 -0.914 1.00 93.38 80 THR A C 1
ATOM 654 O O . THR A 1 80 ? 10.841 16.085 -0.507 1.00 93.38 80 THR A O 1
ATOM 657 N N . ILE A 1 81 ? 11.936 18.045 -0.609 1.00 94.12 81 ILE A N 1
ATOM 658 C CA . ILE A 1 81 ? 11.024 18.770 0.281 1.00 94.12 81 ILE A CA 1
ATOM 659 C C . ILE A 1 81 ? 9.797 19.258 -0.505 1.00 94.12 81 ILE A C 1
ATOM 661 O O . ILE A 1 81 ? 9.918 19.851 -1.574 1.00 94.12 81 ILE A O 1
ATOM 665 N N . GLY A 1 82 ? 8.601 19.048 0.042 1.00 96.19 82 GLY A N 1
ATOM 666 C CA . GLY A 1 82 ? 7.348 19.545 -0.529 1.00 96.19 82 GLY A CA 1
ATOM 667 C C . GLY A 1 82 ? 6.630 18.555 -1.454 1.00 96.19 82 GLY A C 1
ATOM 668 O O . GLY A 1 82 ? 7.235 17.782 -2.200 1.00 96.19 82 GLY A O 1
ATOM 669 N N . LEU A 1 83 ? 5.295 18.607 -1.415 1.00 95.50 83 LEU A N 1
ATOM 670 C CA . LEU A 1 83 ? 4.412 17.650 -2.096 1.00 95.50 83 LEU A CA 1
ATOM 671 C C . LEU A 1 83 ? 4.580 17.656 -3.619 1.00 95.50 83 LEU A C 1
ATOM 673 O O . LEU A 1 83 ? 4.563 16.600 -4.245 1.00 95.50 83 LEU A O 1
ATOM 677 N N . GLN A 1 84 ? 4.786 18.831 -4.218 1.00 96.69 84 GLN A N 1
ATOM 678 C CA . GLN A 1 84 ? 4.959 18.954 -5.667 1.00 96.69 84 GLN A CA 1
ATOM 679 C C . GLN A 1 84 ? 6.223 18.235 -6.154 1.00 96.69 84 GLN A C 1
ATOM 681 O O . GLN A 1 84 ? 6.188 17.543 -7.170 1.00 96.69 84 GLN A O 1
ATOM 686 N N . GLN A 1 85 ? 7.334 18.3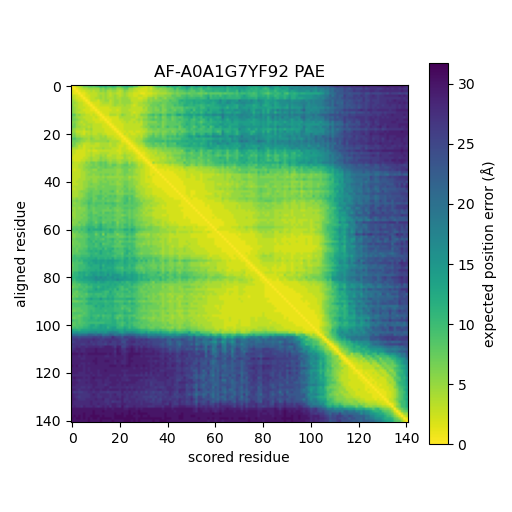66 -5.423 1.00 95.44 85 GLN A N 1
ATOM 687 C CA . GLN A 1 85 ? 8.591 17.707 -5.780 1.00 95.44 85 GLN A CA 1
ATOM 688 C C . GLN A 1 85 ? 8.497 16.195 -5.566 1.00 95.44 85 GLN A C 1
ATOM 690 O O . GLN A 1 85 ? 8.882 15.430 -6.450 1.00 95.44 85 GLN A O 1
ATOM 695 N N . ALA A 1 86 ? 7.886 15.763 -4.459 1.00 95.62 86 ALA A N 1
ATOM 696 C CA . ALA A 1 86 ? 7.648 14.346 -4.207 1.00 95.62 86 ALA A CA 1
ATOM 697 C C . ALA A 1 86 ? 6.787 13.700 -5.304 1.00 95.62 86 ALA A C 1
ATOM 699 O O . ALA A 1 86 ? 7.067 12.581 -5.738 1.00 95.62 86 ALA A O 1
ATOM 700 N N . ASN A 1 87 ? 5.791 14.431 -5.813 1.00 95.81 87 ASN A N 1
ATOM 701 C CA . ASN A 1 87 ? 4.966 13.968 -6.920 1.00 95.81 87 ASN A CA 1
ATOM 702 C C . ASN A 1 87 ? 5.784 13.787 -8.215 1.00 95.81 87 ASN A C 1
ATOM 704 O O . ASN A 1 87 ? 5.686 12.754 -8.877 1.00 95.81 87 ASN A O 1
ATOM 708 N N . LYS A 1 88 ? 6.675 14.737 -8.538 1.00 96.44 88 LYS A N 1
ATOM 709 C CA . LYS A 1 88 ? 7.585 14.616 -9.693 1.00 96.44 88 LYS A CA 1
ATOM 710 C C . LYS A 1 88 ? 8.468 13.371 -9.596 1.00 96.44 88 LYS A C 1
ATOM 712 O O . LYS A 1 88 ? 8.567 12.626 -10.570 1.00 96.44 88 LYS A O 1
ATOM 717 N N . VAL A 1 89 ? 9.063 13.118 -8.427 1.00 95.88 89 VAL A N 1
ATOM 718 C CA . VAL A 1 89 ? 9.886 11.919 -8.189 1.00 95.88 89 VAL A CA 1
ATOM 719 C C . VAL A 1 89 ? 9.061 10.651 -8.408 1.00 95.88 89 VAL A C 1
ATOM 721 O O . VAL A 1 89 ? 9.491 9.764 -9.144 1.00 95.88 89 VAL A O 1
ATOM 724 N N . MET A 1 90 ? 7.852 10.586 -7.843 1.00 95.00 90 MET A N 1
ATOM 725 C CA . MET A 1 90 ? 6.972 9.426 -7.988 1.00 95.00 90 MET A CA 1
ATOM 726 C C . MET A 1 90 ? 6.603 9.154 -9.455 1.00 95.00 90 MET A C 1
ATOM 728 O O . MET A 1 90 ? 6.694 8.012 -9.915 1.00 95.00 90 MET A O 1
ATOM 732 N N . HIS A 1 91 ? 6.231 10.191 -10.212 1.00 95.00 91 HIS A N 1
ATOM 733 C CA . HIS A 1 91 ? 5.923 10.060 -11.637 1.00 95.00 91 HIS A CA 1
ATOM 734 C C . HIS A 1 91 ? 7.134 9.609 -12.455 1.00 95.00 91 HIS A C 1
ATOM 736 O O . HIS A 1 91 ? 7.011 8.687 -13.264 1.00 95.00 91 HIS A O 1
ATOM 742 N N . LEU A 1 92 ? 8.310 10.193 -12.211 1.00 95.88 92 LEU A N 1
ATOM 743 C CA . LEU A 1 92 ? 9.540 9.805 -12.897 1.00 95.88 92 LEU A CA 1
ATOM 744 C C . LEU A 1 92 ? 9.883 8.334 -12.634 1.00 95.88 92 LEU A C 1
ATOM 746 O O . LEU A 1 92 ? 10.196 7.592 -13.563 1.00 95.88 92 LEU A O 1
ATOM 750 N N . SER A 1 93 ? 9.768 7.884 -11.384 1.00 95.38 93 SER A N 1
ATOM 751 C CA . SER A 1 93 ? 10.008 6.485 -11.031 1.00 95.38 93 SER A CA 1
ATOM 752 C C . SER A 1 93 ? 8.994 5.530 -11.663 1.00 95.38 93 SER A C 1
ATOM 754 O O . SER A 1 93 ? 9.380 4.452 -12.117 1.00 95.38 93 SER A O 1
ATOM 756 N N . ALA A 1 94 ? 7.719 5.917 -11.750 1.00 93.94 94 ALA A N 1
ATOM 757 C CA . ALA A 1 94 ? 6.699 5.126 -12.436 1.00 93.94 94 ALA A CA 1
ATOM 758 C C . ALA A 1 94 ? 6.999 4.991 -13.940 1.00 93.94 94 ALA A C 1
ATOM 760 O O . ALA A 1 94 ? 6.928 3.887 -14.485 1.00 93.94 94 ALA A O 1
ATOM 761 N N . ILE A 1 95 ? 7.397 6.086 -14.600 1.00 95.62 95 ILE A N 1
ATOM 762 C CA . ILE A 1 95 ? 7.814 6.080 -16.011 1.00 95.62 95 ILE A CA 1
ATOM 763 C C . ILE A 1 95 ? 9.035 5.175 -16.190 1.00 95.62 95 ILE A C 1
ATOM 765 O O . ILE A 1 95 ? 9.012 4.277 -17.029 1.00 95.62 95 ILE A O 1
ATOM 769 N N . ALA A 1 96 ? 10.067 5.342 -15.363 1.00 95.00 96 ALA A N 1
ATOM 770 C CA . ALA A 1 96 ? 11.281 4.535 -15.428 1.00 95.00 96 ALA A CA 1
ATOM 771 C C . ALA A 1 96 ? 11.001 3.035 -15.225 1.00 95.00 96 ALA A C 1
ATOM 773 O O . ALA A 1 96 ? 11.541 2.198 -15.952 1.00 95.00 96 ALA A O 1
ATOM 774 N N . TYR A 1 97 ? 10.125 2.677 -14.280 1.00 94.25 97 TYR A N 1
ATOM 775 C CA . TYR A 1 97 ? 9.705 1.290 -14.072 1.00 94.25 97 TYR A CA 1
ATOM 776 C C . TYR A 1 97 ? 8.984 0.727 -15.299 1.00 94.25 97 TYR A C 1
ATOM 778 O O . TYR A 1 97 ? 9.304 -0.374 -15.754 1.00 94.25 97 TYR A O 1
ATOM 786 N N . ASN A 1 98 ? 8.044 1.491 -15.861 1.00 92.62 98 ASN A N 1
ATOM 787 C CA . ASN A 1 98 ? 7.305 1.089 -17.053 1.00 92.62 98 ASN A CA 1
ATOM 788 C C . ASN A 1 98 ? 8.237 0.908 -18.257 1.00 92.62 98 ASN A C 1
ATOM 790 O O . ASN A 1 98 ? 8.132 -0.105 -18.944 1.00 92.62 98 ASN A O 1
ATOM 794 N N . LEU A 1 99 ? 9.197 1.815 -18.464 1.00 93.81 99 LEU A N 1
ATOM 795 C CA . LEU A 1 99 ? 10.220 1.696 -19.507 1.00 93.81 99 LEU A CA 1
ATOM 796 C C . LEU A 1 99 ? 11.091 0.454 -19.296 1.00 93.81 99 LEU A C 1
ATOM 798 O O . LEU A 1 99 ? 11.249 -0.349 -20.210 1.00 93.81 99 LEU A O 1
ATOM 802 N N . LYS A 1 100 ? 11.590 0.222 -18.076 1.00 91.88 100 LYS A N 1
ATOM 803 C CA . LYS A 1 100 ? 12.367 -0.983 -17.739 1.00 91.88 100 LYS A CA 1
ATOM 804 C C . LYS A 1 100 ? 11.579 -2.264 -18.019 1.00 91.88 100 LYS A C 1
ATOM 806 O O . LYS A 1 100 ? 12.139 -3.235 -18.528 1.00 91.88 100 LYS A O 1
ATOM 811 N N . LYS A 1 101 ? 10.283 -2.279 -17.695 1.00 90.44 101 LYS A N 1
ATOM 812 C CA . LYS A 1 101 ? 9.384 -3.403 -17.982 1.00 90.44 101 LYS A CA 1
ATOM 813 C C . LYS A 1 101 ? 9.167 -3.581 -19.485 1.00 90.44 101 LYS A C 1
ATOM 815 O O . LYS A 1 101 ? 9.209 -4.712 -19.957 1.00 90.44 101 LYS A O 1
ATOM 820 N N . TYR A 1 102 ? 8.984 -2.488 -20.222 1.00 90.00 102 TYR A N 1
ATOM 821 C CA . TYR A 1 102 ? 8.812 -2.493 -21.674 1.00 90.00 102 TYR A CA 1
ATOM 822 C C . TYR A 1 102 ? 10.059 -3.006 -22.402 1.00 90.00 102 TYR A C 1
ATOM 824 O O . TYR A 1 102 ? 9.951 -3.855 -23.275 1.00 90.00 102 TYR A O 1
ATOM 832 N N . LEU A 1 103 ? 11.258 -2.595 -21.985 1.00 89.62 103 LEU A N 1
ATOM 833 C CA . LEU A 1 103 ? 12.514 -3.091 -22.561 1.00 89.62 103 LEU A CA 1
ATOM 834 C C . LEU A 1 103 ? 12.712 -4.596 -22.332 1.00 89.62 103 LEU A C 1
ATOM 836 O O . LEU A 1 103 ? 13.246 -5.296 -23.187 1.00 89.62 103 LEU A O 1
ATOM 840 N N . LYS A 1 104 ? 12.251 -5.114 -21.187 1.00 83.19 104 LYS A N 1
ATOM 841 C CA . LYS A 1 104 ? 12.249 -6.556 -20.899 1.00 83.19 104 LYS A CA 1
ATOM 842 C C . LYS A 1 104 ? 11.120 -7.312 -21.596 1.00 83.19 104 LYS A C 1
ATOM 844 O O . LYS A 1 104 ? 11.164 -8.542 -21.634 1.00 83.19 104 LYS A O 1
ATOM 849 N N . PHE A 1 105 ? 10.123 -6.613 -22.135 1.00 79.19 105 PHE A N 1
ATOM 850 C CA . PHE A 1 105 ? 9.053 -7.206 -22.922 1.00 79.19 105 PHE A CA 1
ATOM 851 C C . PHE A 1 105 ? 9.600 -7.599 -24.299 1.00 79.19 105 PHE A C 1
ATOM 853 O O . PHE A 1 105 ? 9.376 -6.955 -25.320 1.00 79.19 105 PHE A O 1
ATOM 860 N N . THR A 1 106 ? 10.346 -8.698 -24.325 1.00 65.94 106 THR A N 1
ATOM 861 C CA . THR A 1 106 ? 10.647 -9.411 -25.559 1.00 65.94 106 THR A CA 1
ATOM 862 C C . THR A 1 106 ? 9.333 -9.991 -26.057 1.00 65.94 106 THR A C 1
ATOM 864 O O . THR A 1 106 ? 8.754 -10.879 -25.430 1.00 65.94 106 THR A O 1
ATOM 867 N N . GLN A 1 107 ? 8.820 -9.467 -27.173 1.00 63.81 107 GLN A N 1
ATOM 868 C CA . GLN A 1 107 ? 7.683 -10.088 -27.838 1.00 63.81 107 GLN A CA 1
ATOM 869 C C . GLN A 1 107 ? 8.028 -11.560 -28.065 1.00 63.81 107 GLN A C 1
ATOM 871 O O . GLN A 1 107 ? 8.999 -11.865 -28.761 1.00 63.81 107 GLN A O 1
ATOM 876 N N . LYS A 1 108 ? 7.235 -12.474 -27.491 1.00 58.84 108 LYS A N 1
ATOM 877 C CA . LYS A 1 108 ? 7.234 -13.885 -27.882 1.00 58.84 108 LYS A CA 1
ATOM 878 C C . LYS A 1 108 ? 6.693 -13.960 -29.310 1.00 58.84 108 LYS A C 1
ATOM 880 O O . LYS A 1 108 ? 5.556 -14.360 -29.530 1.00 58.84 108 LYS A O 1
ATOM 885 N N . ARG A 1 109 ? 7.469 -13.491 -30.289 1.00 61.22 109 ARG A N 1
ATOM 886 C CA . ARG A 1 109 ? 7.156 -13.698 -31.699 1.00 61.22 109 ARG A CA 1
ATOM 887 C C . ARG A 1 109 ? 7.091 -15.207 -31.875 1.00 61.22 109 ARG A C 1
ATOM 889 O O . ARG A 1 109 ? 8.040 -15.899 -31.498 1.00 61.22 109 ARG A O 1
ATOM 896 N N . ALA A 1 110 ? 5.967 -15.713 -32.381 1.00 68.31 110 ALA A N 1
ATOM 897 C CA . ALA A 1 110 ? 5.870 -17.116 -32.751 1.00 68.31 110 ALA A CA 1
ATOM 898 C C . ALA A 1 110 ? 7.093 -17.452 -33.613 1.00 68.31 110 ALA A C 1
ATOM 900 O O . ALA A 1 110 ? 7.456 -16.669 -34.500 1.00 68.31 110 ALA A O 1
ATOM 901 N N . LYS A 1 111 ? 7.770 -18.568 -33.319 1.00 63.16 111 LYS A N 1
ATOM 902 C CA . LYS A 1 111 ? 8.871 -19.056 -34.153 1.00 63.16 111 LYS A CA 1
ATOM 903 C C . LYS A 1 111 ? 8.272 -19.472 -35.497 1.00 63.16 111 LYS A C 1
ATOM 905 O O . LYS A 1 111 ? 7.889 -20.615 -35.693 1.00 63.16 111 LYS A O 1
ATOM 910 N N . SER A 1 112 ? 8.119 -18.508 -36.393 1.00 69.44 112 SER A N 1
ATOM 911 C CA . SER A 1 112 ? 7.646 -18.732 -37.748 1.00 69.44 112 SER A CA 1
ATOM 912 C C . SER A 1 112 ? 8.809 -19.265 -38.582 1.00 69.44 112 SER A C 1
ATOM 914 O O . SER A 1 112 ? 9.842 -18.603 -38.717 1.00 69.44 112 SER A O 1
ATOM 916 N N . GLY A 1 113 ? 8.631 -20.454 -39.162 1.00 66.44 113 GLY A N 1
ATOM 917 C CA . GLY A 1 113 ? 9.552 -21.023 -40.150 1.00 66.44 113 GLY A CA 1
ATOM 918 C C . GLY A 1 113 ? 9.610 -20.229 -41.463 1.00 66.44 113 GLY A C 1
ATOM 919 O O . GLY A 1 113 ? 10.435 -20.538 -42.319 1.00 66.44 113 GLY A O 1
ATOM 920 N N . ALA A 1 114 ? 8.796 -19.174 -41.626 1.00 70.56 114 ALA A N 1
ATOM 921 C CA . ALA A 1 114 ? 8.745 -18.369 -42.847 1.00 70.56 114 ALA A CA 1
ATOM 922 C C . ALA A 1 114 ? 10.099 -17.739 -43.207 1.00 70.56 114 ALA A C 1
ATOM 924 O O . ALA A 1 114 ? 10.413 -17.611 -44.385 1.00 70.56 114 ALA A O 1
ATOM 925 N N . LYS A 1 115 ? 10.946 -17.416 -42.217 1.00 69.12 115 LYS A N 1
ATOM 926 C CA . LYS A 1 115 ? 12.309 -16.919 -42.481 1.00 69.12 115 LYS A CA 1
ATOM 927 C C . LYS A 1 115 ? 13.211 -17.974 -43.133 1.00 69.12 115 LYS A C 1
ATOM 929 O O . LYS A 1 115 ? 14.026 -17.629 -43.983 1.00 69.12 115 LYS A O 1
ATOM 934 N N . ALA A 1 116 ? 13.055 -19.246 -42.761 1.00 74.38 116 ALA A N 1
ATOM 935 C CA . ALA A 1 116 ? 13.798 -20.348 -43.369 1.00 74.38 116 ALA A CA 1
ATOM 936 C C . ALA A 1 116 ? 13.293 -20.630 -44.793 1.00 74.38 116 ALA A C 1
ATOM 938 O O . ALA A 1 116 ? 14.098 -20.747 -45.716 1.00 74.38 116 ALA A O 1
ATOM 939 N N . LEU A 1 117 ? 11.968 -20.632 -44.986 1.00 76.88 117 LEU A N 1
ATOM 940 C CA . LEU A 1 117 ? 11.350 -20.786 -46.305 1.00 76.88 117 LEU A CA 1
ATOM 941 C C . LEU A 1 117 ? 11.761 -19.654 -47.260 1.00 76.88 117 LEU A C 1
ATOM 943 O O . LEU A 1 117 ? 12.132 -19.917 -48.398 1.00 76.88 117 LEU A O 1
ATOM 947 N N . GLN A 1 118 ? 11.778 -18.403 -46.791 1.00 80.12 118 GLN A N 1
ATOM 948 C CA . GLN A 1 118 ? 12.195 -17.262 -47.606 1.00 80.12 118 GLN A CA 1
ATOM 949 C C . GLN A 1 118 ? 13.670 -17.344 -48.023 1.00 80.12 118 GLN A C 1
ATOM 951 O O . GLN A 1 118 ? 13.999 -17.028 -49.165 1.00 80.12 118 GLN A O 1
ATOM 956 N N . SER A 1 119 ? 14.555 -17.816 -47.138 1.00 77.19 119 SER A N 1
ATOM 957 C CA . SER A 1 119 ? 15.965 -18.043 -47.484 1.00 77.19 119 SER A CA 1
ATOM 958 C C . SER A 1 119 ? 16.126 -19.121 -48.561 1.00 77.19 119 SER A C 1
ATOM 960 O O . SER A 1 119 ? 16.890 -18.927 -49.507 1.00 77.19 119 SER A O 1
ATOM 962 N N . LEU A 1 120 ? 15.376 -20.225 -48.462 1.00 80.69 120 LEU A N 1
ATOM 963 C CA . LEU A 1 120 ? 15.390 -21.292 -49.463 1.00 80.69 120 LEU A CA 1
ATOM 964 C C . LEU A 1 120 ? 14.858 -20.803 -50.817 1.00 80.69 120 LEU A C 1
ATOM 966 O O . LEU A 1 120 ? 15.505 -21.016 -51.839 1.00 80.69 120 LEU A O 1
ATOM 970 N N . LEU A 1 121 ? 13.729 -20.089 -50.826 1.00 84.25 121 LEU A N 1
ATOM 971 C CA . LEU A 1 121 ? 13.135 -19.539 -52.048 1.00 84.25 121 LEU A CA 1
ATOM 972 C C . LEU A 1 121 ? 14.062 -18.532 -52.743 1.00 84.25 121 LEU A C 1
ATOM 974 O O . LEU A 1 121 ? 14.168 -18.555 -53.967 1.00 84.25 121 LEU A O 1
ATOM 978 N N . CYS A 1 122 ? 14.776 -17.689 -51.986 1.00 79.50 122 CYS A N 1
ATOM 979 C CA . CYS A 1 122 ? 15.789 -16.798 -52.560 1.00 79.50 122 CYS A CA 1
ATOM 980 C C . CYS A 1 122 ? 16.926 -17.575 -53.231 1.00 79.50 122 CYS A C 1
ATOM 982 O O . CYS A 1 122 ? 17.310 -17.213 -54.338 1.00 79.50 122 CYS A O 1
ATOM 984 N N . LYS A 1 123 ? 17.426 -18.651 -52.604 1.00 87.62 123 LYS A N 1
ATOM 985 C CA . LYS A 1 123 ? 18.479 -19.504 -53.186 1.00 87.62 123 LYS A CA 1
ATOM 986 C C . LYS A 1 123 ? 18.017 -20.217 -54.457 1.00 87.62 123 LYS A C 1
ATOM 988 O O . LYS A 1 123 ? 18.779 -20.327 -55.411 1.00 87.62 123 LYS A O 1
ATOM 993 N N . ILE A 1 124 ? 16.769 -20.687 -54.476 1.00 87.38 124 ILE A N 1
ATOM 994 C CA . ILE A 1 124 ? 16.180 -21.323 -55.660 1.00 87.38 124 ILE A CA 1
ATOM 995 C C . ILE A 1 124 ? 16.050 -20.301 -56.795 1.00 87.38 124 ILE A C 1
ATOM 997 O O . ILE A 1 124 ? 16.438 -20.599 -57.920 1.00 87.38 124 ILE A O 1
ATOM 1001 N N . LYS A 1 125 ? 15.582 -19.078 -56.506 1.00 89.00 125 LYS A N 1
ATOM 1002 C CA . LYS A 1 125 ? 15.489 -18.006 -57.510 1.00 89.00 125 LYS A CA 1
ATOM 1003 C C . LYS A 1 125 ? 16.847 -17.604 -58.078 1.00 89.00 125 LYS A C 1
ATOM 1005 O O . LYS A 1 125 ? 16.954 -17.422 -59.287 1.00 89.00 125 LYS A O 1
ATOM 1010 N N . THR A 1 126 ? 17.881 -17.467 -57.246 1.00 87.19 126 THR A N 1
ATOM 1011 C CA . THR A 1 126 ? 19.230 -17.158 -57.746 1.00 87.19 126 THR A CA 1
ATOM 1012 C C . THR A 1 126 ? 19.790 -18.299 -58.582 1.00 87.19 126 THR A C 1
ATOM 1014 O O . THR A 1 126 ? 20.368 -18.034 -59.630 1.00 87.19 126 THR A O 1
ATOM 1017 N N . LEU A 1 127 ? 19.571 -19.556 -58.186 1.00 86.31 127 LEU A N 1
ATOM 1018 C CA . LEU A 1 127 ? 19.979 -20.706 -58.993 1.00 86.31 127 LEU A CA 1
ATOM 1019 C C . LEU A 1 127 ? 19.253 -20.741 -60.346 1.00 86.31 127 LEU A C 1
ATOM 1021 O O . LEU A 1 127 ? 19.899 -20.930 -61.368 1.00 86.31 127 LEU A O 1
ATOM 1025 N N . GLN A 1 128 ? 17.940 -20.497 -60.374 1.00 87.62 128 GLN A N 1
ATOM 1026 C CA . GLN A 1 128 ? 17.170 -20.403 -61.620 1.00 87.62 128 GLN A CA 1
ATOM 1027 C C . GLN A 1 128 ? 17.669 -19.272 -62.526 1.00 87.62 128 GLN A C 1
ATOM 1029 O O . GLN A 1 128 ? 17.810 -19.474 -63.727 1.00 87.62 128 GLN A O 1
ATOM 1034 N N . TYR A 1 129 ? 17.973 -18.100 -61.964 1.00 86.19 129 TYR A N 1
ATOM 1035 C CA . TYR A 1 129 ? 18.539 -16.986 -62.725 1.00 86.19 129 TYR A CA 1
ATOM 1036 C C . TYR A 1 129 ? 19.901 -17.344 -63.328 1.00 86.19 129 TYR A C 1
ATOM 1038 O O . TYR A 1 129 ? 20.134 -17.088 -64.507 1.00 86.19 129 TYR A O 1
ATOM 1046 N N . LEU A 1 130 ? 20.772 -17.995 -62.549 1.00 85.12 130 LEU A N 1
ATOM 1047 C CA . LEU A 1 130 ? 22.063 -18.473 -63.037 1.00 85.12 130 LEU A CA 1
ATOM 1048 C C . LEU A 1 130 ? 21.877 -19.502 -64.158 1.00 85.12 130 LEU A C 1
ATOM 1050 O O . LEU A 1 130 ? 22.429 -19.312 -65.237 1.00 85.12 130 LEU A O 1
ATOM 1054 N N . ILE A 1 131 ? 21.046 -20.528 -63.963 1.00 86.19 131 ILE A N 1
ATOM 1055 C CA . ILE A 1 131 ? 20.746 -21.539 -64.991 1.00 86.19 131 ILE A CA 1
ATOM 1056 C C . ILE A 1 131 ? 20.234 -20.880 -66.281 1.00 86.19 131 ILE A C 1
ATOM 1058 O O . ILE A 1 131 ? 20.758 -21.156 -67.357 1.00 86.19 131 ILE A O 1
ATOM 1062 N N . ASN A 1 132 ? 19.279 -19.952 -66.184 1.00 81.69 132 ASN A N 1
ATOM 1063 C CA . ASN A 1 132 ? 18.746 -19.242 -67.349 1.00 81.69 132 ASN A CA 1
ATOM 1064 C C . ASN A 1 132 ? 19.814 -18.374 -68.036 1.00 81.69 132 ASN A C 1
ATOM 1066 O O . ASN A 1 132 ? 19.845 -18.299 -69.263 1.00 81.69 132 ASN A O 1
ATOM 1070 N N . SER A 1 133 ? 20.722 -17.761 -67.270 1.00 76.94 133 SER A N 1
ATOM 1071 C CA . SER A 1 133 ? 21.839 -16.980 -67.815 1.00 76.94 133 SER A CA 1
ATOM 1072 C C . SER A 1 133 ? 22.890 -17.836 -68.535 1.00 76.94 133 SER A C 1
ATOM 1074 O O . SER A 1 133 ? 23.456 -17.375 -69.520 1.00 76.94 133 SER A O 1
ATOM 1076 N N . TYR A 1 134 ? 23.104 -19.086 -68.104 1.00 74.19 134 TYR A N 1
ATOM 1077 C CA . TYR A 1 134 ? 24.014 -20.049 -68.742 1.00 74.19 134 TYR A CA 1
ATOM 1078 C C . TYR A 1 134 ? 23.387 -20.809 -69.920 1.00 74.19 134 TYR A C 1
ATOM 1080 O O . TYR A 1 134 ? 24.124 -21.302 -70.766 1.00 74.19 134 TYR A O 1
ATOM 1088 N N . LEU A 1 135 ? 22.054 -20.909 -69.992 1.00 66.25 135 LEU A N 1
ATOM 1089 C CA . LEU A 1 135 ? 21.326 -21.521 -71.116 1.00 66.25 135 LEU A CA 1
ATOM 1090 C C . LEU A 1 135 ? 20.971 -20.517 -72.228 1.00 66.25 135 LEU A C 1
ATOM 1092 O O . LEU A 1 135 ? 20.790 -20.912 -73.375 1.00 66.25 135 LEU A O 1
ATOM 1096 N N . SER A 1 136 ? 20.917 -19.217 -71.924 1.00 59.75 136 SER A N 1
ATOM 1097 C CA . SER A 1 136 ? 20.722 -18.154 -72.927 1.00 59.75 136 SER A CA 1
ATOM 1098 C C . SER A 1 136 ? 21.832 -18.015 -73.998 1.00 59.75 136 SER A C 1
ATOM 1100 O O . SER A 1 136 ? 21.495 -17.587 -75.100 1.00 59.75 136 SER A O 1
ATOM 1102 N N . PRO A 1 137 ? 23.116 -18.388 -73.783 1.00 57.28 137 PRO A N 1
ATOM 1103 C CA . PRO A 1 137 ? 24.156 -18.346 -74.817 1.00 57.28 137 PRO A CA 1
ATOM 1104 C C . PRO A 1 137 ? 24.081 -19.494 -75.841 1.00 57.28 137 PRO A C 1
ATOM 1106 O O . PRO A 1 137 ? 24.883 -19.514 -76.767 1.00 57.28 137 PRO A O 1
ATOM 1109 N N . LEU A 1 138 ? 23.155 -20.450 -75.694 1.00 54.34 138 LEU A N 1
ATOM 1110 C CA . LEU A 1 138 ? 22.990 -21.592 -76.610 1.00 54.34 138 LEU A CA 1
ATOM 1111 C C . LEU A 1 138 ? 21.875 -21.402 -77.656 1.00 54.34 138 LEU A C 1
ATOM 1113 O O . LEU A 1 138 ? 21.648 -22.300 -78.457 1.00 54.34 138 LEU A O 1
ATOM 1117 N N . ASN A 1 139 ? 21.227 -20.231 -77.692 1.00 52.16 139 ASN A N 1
ATOM 1118 C CA . ASN A 1 139 ? 20.235 -19.853 -78.712 1.00 52.16 139 ASN A CA 1
ATOM 1119 C C . ASN A 1 139 ? 20.747 -18.747 -79.661 1.00 52.16 139 ASN A C 1
ATOM 1121 O O . ASN A 1 139 ? 19.982 -17.884 -80.086 1.00 52.16 139 ASN A O 1
ATOM 1125 N N . LEU A 1 140 ? 22.045 -18.755 -79.981 1.00 53.00 140 LEU A N 1
ATOM 1126 C CA . LEU A 1 140 ? 22.571 -18.144 -81.207 1.00 53.00 140 LEU A CA 1
ATOM 1127 C C . LEU A 1 140 ? 23.276 -19.235 -82.024 1.00 53.00 140 LEU A C 1
ATOM 1129 O O . LEU A 1 140 ? 24.499 -19.368 -81.991 1.00 53.00 140 LEU A O 1
ATOM 1133 N N . ALA A 1 141 ? 22.471 -20.030 -82.721 1.00 40.06 141 ALA A N 1
ATOM 1134 C CA . ALA A 1 141 ? 22.848 -20.771 -83.917 1.00 40.06 141 ALA A CA 1
ATOM 1135 C C . ALA A 1 141 ? 21.770 -20.502 -84.969 1.00 40.06 141 ALA A C 1
ATOM 1137 O O . ALA A 1 141 ? 20.579 -20.483 -84.574 1.00 40.06 141 ALA A O 1
#

Secondary structure (DSSP, 8-state):
-EEEE--HHHHTT-TTHHHHS-TT-SS-EEEE-TTHHHHHHHHHHHHSHHHHHHHHHHHHHTHHHHHHHHHHSSTTS--SSSHHHHHHHHHHHHHHHHHHHHHH--------THHHHHHHHHHHHHHHHHHHHHHGGGS--

InterPro domains:
  IPR025668 Transposase DDE domain [PF13751] (7-102)

Mean predicted aligned error: 13.19 Å

Foldseek 3Di:
DDKDKDDLVVLVPDPCNVVQDDPPDSTHMDDDDPCNVVVVVVVVCCPPPVNVVVVVVCVPPPVVLVVCCCPPVVVVDDPDPDDVVNVVVVVVSVVVSVVVVVVVPPPPPPPDCVVVVVVVVVVVVVVVVVVCVVCVVVPPD